Protein AF-A0A941HIG0-F1 (afdb_monomer_lite)

Foldseek 3Di:
DVVVVVVVVVVVVVVVVVVVVPVVVVVVVVVVVVVVVVVVVVLVVVLVVVVVVCVVVVPPPDPPPPPPDPPPDPPDDVPVVVVPPPPDDPDDDDPPPLFAWDQDPVRFIWGQDPVRDTDTDGNVSND

Radius of gyration: 26.76 Å; chains: 1; bounding box: 58×42×81 Å

Sequence (127 aa):
MKKLILIFLLFLAYYQIHSQSKETALYMRKELVKQRDDLIKKAERIQRRIDSIDRKLGSNKSSKQYLTKSVNYDSETNYSNSLESNTTRKKRYKPRTTKTYYRGPRGGCYYINSNGNKTYVSKSMCN

Secondary structure (DSSP, 8-state):
-HHHHHHHHHHHHHHHHHHHHHHHHHHHHHHHHHHHHHHHHHHHHHHHHHHHHHHHTT--S----S---------SHHHHHHHHTTS--------------EE-TTSSEEEE-TTS-EEEE-GGGG-

Structure (mmCIF, N/CA/C/O backbone):
data_AF-A0A941HIG0-F1
#
_entry.id   AF-A0A941HIG0-F1
#
loop_
_atom_site.group_PDB
_atom_site.id
_atom_site.type_symbol
_atom_site.label_atom_id
_atom_site.label_alt_id
_atom_site.label_comp_id
_atom_site.label_asym_id
_atom_site.label_entity_id
_atom_site.label_seq_id
_atom_site.pdbx_PDB_ins_code
_atom_site.Cartn_x
_atom_site.Cartn_y
_atom_site.Cartn_z
_atom_site.occupancy
_atom_site.B_iso_or_equiv
_atom_site.auth_seq_id
_atom_site.auth_comp_id
_atom_site.auth_asym_id
_atom_site.auth_atom_id
_atom_site.pdbx_PDB_model_num
ATOM 1 N N . MET A 1 1 ? -13.544 -3.448 52.899 1.00 71.31 1 MET A N 1
ATOM 2 C CA . MET A 1 1 ? -12.433 -2.540 52.519 1.00 71.31 1 MET A CA 1
ATOM 3 C C . MET A 1 1 ? -11.400 -3.193 51.598 1.00 71.31 1 MET A C 1
ATOM 5 O O . MET A 1 1 ? -11.206 -2.687 50.505 1.00 71.31 1 MET A O 1
ATOM 9 N N . LYS A 1 2 ? -10.817 -4.352 51.943 1.00 73.25 2 LYS A N 1
ATOM 10 C CA . LYS A 1 2 ? -9.799 -5.038 51.108 1.00 73.25 2 LYS A CA 1
ATOM 11 C C . LYS A 1 2 ? -10.234 -5.325 49.654 1.00 73.25 2 LYS A C 1
ATOM 13 O O . LYS A 1 2 ? -9.455 -5.120 48.734 1.00 73.25 2 LYS A O 1
ATOM 18 N N . LYS A 1 3 ? -11.498 -5.716 49.435 1.00 79.62 3 LYS A N 1
ATOM 19 C CA . LYS A 1 3 ? -12.061 -5.942 48.085 1.00 79.62 3 LYS A CA 1
ATOM 20 C C . LYS A 1 3 ? -12.188 -4.657 47.249 1.00 79.62 3 LYS A C 1
ATOM 22 O O . LYS A 1 3 ? -11.993 -4.705 46.044 1.00 79.62 3 LYS A O 1
ATOM 27 N N . LEU A 1 4 ? -12.464 -3.515 47.887 1.00 86.94 4 LEU A N 1
ATOM 28 C CA . LEU A 1 4 ? -12.564 -2.217 47.205 1.00 86.94 4 LEU A CA 1
ATOM 29 C C . LEU A 1 4 ? -11.185 -1.725 46.745 1.00 86.94 4 LEU A C 1
ATOM 31 O O . LEU A 1 4 ? -11.044 -1.229 45.635 1.00 86.94 4 LEU A O 1
ATOM 35 N N . ILE A 1 5 ? -10.165 -1.930 47.584 1.00 87.88 5 ILE A N 1
ATOM 36 C CA . ILE A 1 5 ? -8.767 -1.599 47.273 1.00 87.88 5 ILE A CA 1
ATOM 37 C C . ILE A 1 5 ? -8.277 -2.419 46.070 1.00 87.88 5 ILE A C 1
ATOM 39 O O . ILE A 1 5 ? -7.655 -1.872 45.166 1.00 87.88 5 ILE A O 1
ATOM 43 N N . LEU A 1 6 ? -8.622 -3.709 46.011 1.00 86.50 6 LEU A N 1
ATOM 44 C CA . LEU A 1 6 ? -8.286 -4.589 44.885 1.00 86.50 6 LEU A CA 1
ATOM 45 C C . LEU A 1 6 ? -8.910 -4.126 43.558 1.00 86.50 6 LEU A C 1
ATOM 47 O O . LEU A 1 6 ? -8.234 -4.108 42.533 1.00 86.50 6 LEU A O 1
ATOM 51 N N . ILE A 1 7 ? -10.177 -3.701 43.582 1.00 86.50 7 ILE A N 1
ATOM 52 C CA . ILE A 1 7 ? -10.861 -3.153 42.400 1.00 86.50 7 ILE A CA 1
ATOM 53 C C . ILE A 1 7 ? -10.199 -1.841 41.956 1.00 86.50 7 ILE A C 1
ATOM 55 O O . ILE A 1 7 ? -9.965 -1.641 40.767 1.00 86.50 7 ILE A O 1
ATOM 59 N N . PHE A 1 8 ? -9.840 -0.970 42.901 1.00 88.69 8 PHE A N 1
ATOM 60 C CA . PHE A 1 8 ? -9.188 0.304 42.598 1.00 88.69 8 PHE A CA 1
ATOM 61 C C . PHE A 1 8 ? -7.805 0.114 41.952 1.00 88.69 8 PHE A C 1
ATOM 63 O O . PHE A 1 8 ? -7.472 0.795 40.982 1.00 88.69 8 PHE A O 1
ATOM 70 N N . LEU A 1 9 ? -7.025 -0.866 42.420 1.00 86.81 9 LEU A N 1
ATOM 71 C CA . LEU A 1 9 ? -5.735 -1.221 41.820 1.00 86.81 9 LEU A CA 1
ATOM 72 C C . LEU A 1 9 ? -5.877 -1.781 40.395 1.00 86.81 9 LEU A C 1
ATOM 74 O O . LEU A 1 9 ? -5.070 -1.443 39.530 1.00 86.81 9 LEU A O 1
ATOM 78 N N . LEU A 1 10 ? -6.919 -2.573 40.118 1.00 84.56 10 LEU A N 1
ATOM 79 C CA . LEU A 1 10 ? -7.212 -3.053 38.760 1.00 84.56 10 LEU A CA 1
ATOM 80 C C . LEU A 1 10 ? -7.565 -1.907 37.805 1.00 84.56 10 LEU A C 1
ATOM 82 O O . LEU A 1 10 ? -7.101 -1.900 36.665 1.00 84.56 10 LEU A O 1
ATOM 86 N N . PHE A 1 11 ? -8.331 -0.914 38.267 1.00 82.88 11 PHE A N 1
ATO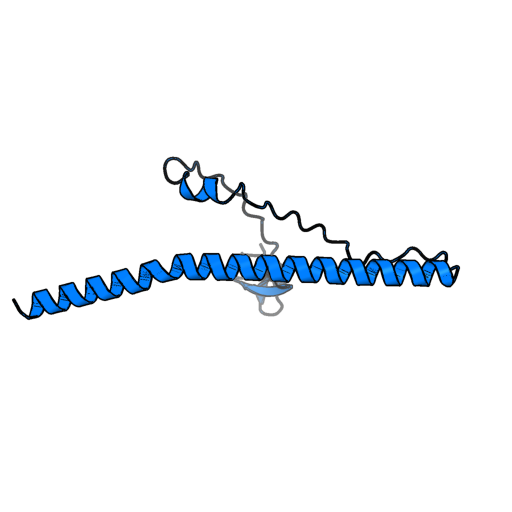M 87 C CA . PHE A 1 11 ? -8.629 0.278 37.470 1.00 82.88 11 PHE A CA 1
ATOM 88 C C . PHE A 1 11 ? -7.374 1.108 37.177 1.00 82.88 11 PHE A C 1
ATOM 90 O O . PHE A 1 11 ? -7.186 1.530 36.037 1.00 82.88 11 PHE A O 1
ATOM 97 N N . LEU A 1 12 ? -6.486 1.300 38.158 1.00 80.69 12 LEU A N 1
ATOM 98 C CA . LEU A 1 12 ? -5.221 2.015 37.952 1.00 80.69 12 LEU A CA 1
ATOM 99 C C . LEU A 1 12 ? -4.308 1.295 36.947 1.00 80.69 12 LEU A C 1
ATOM 101 O O . LEU A 1 12 ? -3.768 1.938 36.046 1.00 80.69 12 LEU A O 1
ATOM 105 N N . ALA A 1 13 ? -4.193 -0.033 37.041 1.00 78.44 13 ALA A N 1
ATOM 106 C CA . ALA A 1 13 ? -3.436 -0.832 36.079 1.00 78.44 13 ALA A CA 1
ATOM 107 C C . ALA A 1 13 ? -4.043 -0.756 34.664 1.00 78.44 13 ALA A C 1
ATOM 109 O O . ALA A 1 13 ? -3.323 -0.557 33.686 1.00 78.44 13 ALA A O 1
ATOM 110 N N . TYR A 1 14 ? -5.374 -0.833 34.546 1.00 77.25 14 TYR A N 1
ATOM 111 C CA . TYR A 1 14 ? -6.080 -0.688 33.269 1.00 77.25 14 TYR A CA 1
ATOM 112 C C . TYR A 1 14 ? -5.842 0.688 32.621 1.00 77.25 14 TYR A C 1
ATOM 114 O O . TYR A 1 14 ? -5.568 0.773 31.421 1.00 77.25 14 TYR A O 1
ATOM 122 N N . TYR A 1 15 ? -5.878 1.766 33.413 1.00 71.38 15 TYR A N 1
ATOM 123 C CA . TYR A 1 15 ? -5.616 3.127 32.933 1.00 71.38 15 TYR A CA 1
ATOM 124 C C . TYR A 1 15 ? -4.183 3.309 32.409 1.00 71.38 15 TYR A C 1
ATOM 126 O O . TYR A 1 15 ? -3.988 3.945 31.369 1.00 71.38 15 TYR A O 1
ATOM 134 N N . GLN A 1 16 ? -3.183 2.726 33.076 1.00 66.38 16 GLN A N 1
ATOM 135 C CA . GLN A 1 16 ? -1.785 2.799 32.635 1.00 66.38 16 GLN A CA 1
ATOM 136 C C . GLN A 1 16 ? -1.556 2.069 31.301 1.00 66.38 16 GLN A C 1
ATOM 138 O O . GLN A 1 16 ? -0.882 2.602 30.418 1.00 66.38 16 GLN A O 1
ATOM 143 N N . ILE A 1 17 ? -2.175 0.896 31.113 1.00 64.25 17 ILE A N 1
ATOM 144 C CA . ILE A 1 17 ? -2.049 0.093 29.883 1.00 64.25 17 ILE A CA 1
ATOM 145 C C . ILE A 1 17 ? -2.689 0.804 28.678 1.00 64.25 17 ILE A C 1
ATOM 147 O O . ILE A 1 17 ? -2.160 0.754 27.567 1.00 64.25 17 ILE A O 1
ATOM 151 N N . HIS A 1 18 ? -3.810 1.508 28.871 1.00 60.09 18 HIS A N 1
ATOM 152 C CA . HIS A 1 18 ? -4.516 2.149 27.758 1.00 60.09 18 HIS A CA 1
ATOM 153 C C . HIS A 1 18 ? -3.824 3.432 27.253 1.00 60.09 18 HIS A C 1
ATOM 155 O O . HIS A 1 18 ? -3.874 3.721 26.055 1.00 60.09 18 HIS A O 1
ATOM 161 N N . SER A 1 19 ? -3.129 4.175 28.127 1.00 58.62 19 SER A N 1
ATOM 162 C CA . SER A 1 19 ? -2.449 5.434 27.770 1.00 58.62 19 SER A CA 1
ATOM 163 C C . SER A 1 19 ? -1.218 5.224 26.870 1.00 58.62 19 SER A C 1
ATOM 165 O O . SER A 1 19 ? -1.067 5.901 25.852 1.00 58.62 19 SER A O 1
ATOM 167 N N . GLN A 1 20 ? -0.389 4.213 27.163 1.00 58.97 20 GLN A N 1
ATOM 168 C CA . GLN A 1 20 ? 0.847 3.936 26.408 1.00 58.97 20 GLN A CA 1
ATOM 169 C C . GLN A 1 20 ? 0.596 3.476 24.958 1.00 58.97 20 GLN A C 1
ATOM 171 O O . GLN A 1 20 ? 1.469 3.587 24.095 1.00 58.97 20 GLN A O 1
ATOM 176 N N . SER A 1 21 ? -0.613 2.997 24.649 1.00 71.06 21 SER A N 1
ATOM 177 C CA . SER A 1 21 ? -0.964 2.485 23.317 1.00 71.06 21 SER A CA 1
ATOM 178 C C . SER A 1 21 ? -0.983 3.561 22.217 1.00 71.06 21 SER A C 1
ATOM 180 O O . SER A 1 21 ? -0.710 3.269 21.053 1.00 71.06 21 SER A O 1
ATOM 182 N N . LYS A 1 22 ? -1.283 4.821 22.560 1.00 72.94 22 LYS A N 1
ATOM 183 C CA . LYS A 1 22 ? -1.417 5.903 21.568 1.00 72.94 22 LYS A CA 1
ATOM 184 C C . LYS A 1 22 ? -0.069 6.464 21.134 1.00 72.94 22 LYS A C 1
ATOM 186 O O . LYS A 1 22 ? 0.153 6.683 19.945 1.00 72.94 22 LYS A O 1
ATOM 191 N N . GLU A 1 23 ? 0.829 6.683 22.087 1.00 76.88 23 GLU A N 1
ATOM 192 C CA . GLU A 1 23 ? 2.170 7.205 21.810 1.00 76.88 23 GLU A CA 1
ATOM 193 C C . GLU A 1 23 ? 3.007 6.190 21.035 1.00 76.88 23 GLU A C 1
ATOM 195 O O . GLU A 1 23 ? 3.651 6.544 20.047 1.00 76.88 23 GLU A O 1
ATOM 200 N N . THR A 1 24 ? 2.914 4.912 21.411 1.00 77.94 24 THR A N 1
ATOM 201 C CA . THR A 1 24 ? 3.550 3.812 20.676 1.00 77.94 24 THR A CA 1
ATOM 202 C C . THR A 1 24 ? 3.014 3.712 19.248 1.00 77.94 24 THR A C 1
ATOM 204 O O . THR A 1 24 ? 3.802 3.619 18.308 1.00 77.94 24 THR A O 1
ATOM 207 N N . ALA A 1 25 ? 1.699 3.833 19.042 1.00 82.19 25 ALA A N 1
ATOM 208 C CA . ALA A 1 25 ? 1.116 3.865 17.701 1.00 82.19 25 ALA A CA 1
ATOM 209 C C . ALA A 1 25 ? 1.605 5.067 16.868 1.00 82.19 25 ALA A C 1
ATOM 211 O O . ALA A 1 25 ? 1.885 4.926 15.674 1.00 82.19 25 ALA A O 1
ATOM 212 N N . LEU A 1 26 ? 1.742 6.247 17.482 1.00 82.94 26 LEU A N 1
ATOM 213 C CA . LEU A 1 26 ? 2.238 7.453 16.815 1.00 82.94 26 LEU A CA 1
ATOM 214 C C . LEU A 1 26 ? 3.722 7.325 16.445 1.00 82.94 26 LEU A C 1
ATOM 216 O O . LEU A 1 26 ? 4.109 7.691 15.333 1.00 82.94 26 LEU A O 1
ATOM 220 N N . TYR A 1 27 ? 4.534 6.763 17.339 1.00 86.81 27 TYR A N 1
ATOM 221 C CA . TYR A 1 27 ? 5.944 6.471 17.093 1.00 86.81 27 TYR A CA 1
ATOM 222 C C . TYR A 1 27 ? 6.123 5.474 15.943 1.00 86.81 27 TYR A C 1
ATOM 224 O O . TYR A 1 27 ? 6.812 5.776 14.968 1.00 86.81 27 TYR A O 1
ATOM 232 N N . MET A 1 28 ? 5.423 4.336 15.994 1.00 85.06 28 MET A N 1
ATOM 233 C CA . MET A 1 28 ? 5.465 3.325 14.932 1.00 85.06 28 MET A CA 1
ATOM 234 C C . MET A 1 28 ? 5.044 3.908 13.580 1.00 85.06 28 MET A C 1
ATOM 236 O O . MET A 1 28 ? 5.646 3.607 12.553 1.00 85.06 28 MET A O 1
ATOM 240 N N . ARG A 1 29 ? 4.048 4.801 13.562 1.00 81.56 29 ARG A N 1
ATOM 241 C CA . ARG A 1 29 ? 3.622 5.480 12.335 1.00 81.56 29 ARG A CA 1
ATOM 242 C C . ARG A 1 29 ? 4.692 6.421 11.779 1.00 81.56 29 ARG A C 1
ATOM 244 O O . ARG A 1 29 ? 4.897 6.419 10.568 1.00 81.56 29 ARG A O 1
ATOM 251 N N . LYS A 1 30 ? 5.368 7.207 12.626 1.00 84.00 30 LYS A N 1
ATOM 252 C CA . LYS A 1 30 ? 6.487 8.071 12.201 1.00 84.00 30 LYS A CA 1
ATOM 253 C C . LYS A 1 30 ? 7.607 7.250 11.567 1.00 84.00 30 LYS A C 1
ATOM 255 O O . LYS A 1 30 ? 8.120 7.626 10.517 1.00 84.00 30 LYS A O 1
ATOM 260 N N . GLU A 1 31 ? 7.930 6.109 12.166 1.00 90.06 31 GLU A N 1
ATOM 261 C CA . GLU A 1 31 ? 8.959 5.216 11.639 1.00 90.06 31 GLU A CA 1
ATOM 262 C C . GLU A 1 31 ? 8.551 4.600 10.291 1.00 90.06 31 GLU A C 1
ATOM 264 O O . GLU A 1 31 ? 9.334 4.616 9.344 1.00 90.06 31 GLU A O 1
ATOM 269 N N . LEU A 1 32 ? 7.298 4.158 10.142 1.00 87.94 32 LEU A N 1
ATOM 270 C CA . LEU A 1 32 ? 6.785 3.651 8.862 1.00 87.94 32 LEU A CA 1
ATOM 271 C C . LEU A 1 32 ? 6.823 4.706 7.747 1.00 87.94 32 LEU A C 1
ATOM 273 O O . LEU A 1 32 ? 7.153 4.381 6.606 1.00 87.94 32 LEU A O 1
ATOM 277 N N . VAL A 1 33 ? 6.513 5.968 8.061 1.00 85.56 33 VAL A N 1
ATOM 278 C CA . VAL A 1 33 ? 6.622 7.080 7.100 1.00 85.56 33 VAL A CA 1
ATOM 279 C C . VAL A 1 33 ? 8.077 7.274 6.674 1.00 85.56 33 VAL A C 1
ATOM 281 O O . VAL A 1 33 ? 8.364 7.328 5.481 1.00 85.56 33 VAL A O 1
ATOM 284 N N . LYS A 1 34 ? 9.009 7.271 7.631 1.00 88.38 34 LYS A N 1
ATOM 285 C CA . LYS A 1 34 ? 10.444 7.397 7.355 1.00 88.38 34 LYS A CA 1
ATOM 286 C C . LYS A 1 34 ? 10.972 6.262 6.472 1.00 88.38 34 LYS A C 1
ATOM 288 O O . LYS A 1 34 ? 11.699 6.517 5.512 1.00 88.38 34 LYS A O 1
ATOM 293 N N . GLN A 1 35 ? 10.589 5.018 6.758 1.00 91.31 35 GLN A N 1
ATOM 294 C CA . GLN A 1 35 ? 10.958 3.856 5.941 1.00 91.31 35 GLN A CA 1
ATOM 295 C C . GLN A 1 35 ? 10.409 3.966 4.516 1.00 91.31 35 GLN A C 1
ATOM 297 O O . GLN A 1 35 ? 11.111 3.677 3.545 1.00 91.31 35 GLN A O 1
ATOM 302 N N . ARG A 1 36 ? 9.162 4.426 4.379 1.00 85.81 36 ARG A N 1
ATOM 303 C CA . ARG A 1 36 ? 8.521 4.675 3.086 1.00 85.81 36 ARG A CA 1
ATOM 304 C C . ARG A 1 36 ? 9.266 5.741 2.280 1.00 85.81 36 ARG A C 1
ATOM 306 O O . ARG A 1 36 ? 9.504 5.527 1.093 1.00 85.81 36 ARG A O 1
ATOM 313 N N . ASP A 1 37 ? 9.674 6.842 2.899 1.00 83.88 37 ASP A N 1
ATOM 314 C CA . ASP A 1 37 ? 10.393 7.917 2.206 1.00 83.88 37 ASP A CA 1
ATOM 315 C C . ASP A 1 37 ? 11.812 7.492 1.783 1.00 83.88 37 ASP A C 1
ATOM 317 O O . ASP A 1 37 ? 12.253 7.810 0.675 1.00 83.88 37 ASP A O 1
ATOM 321 N N . ASP A 1 38 ? 12.512 6.693 2.599 1.00 92.00 38 ASP A N 1
ATOM 322 C CA . ASP A 1 38 ? 13.806 6.114 2.208 1.00 92.00 38 ASP A CA 1
ATOM 323 C C . ASP A 1 38 ? 13.670 5.159 1.008 1.00 92.00 38 ASP A C 1
ATOM 325 O O . ASP A 1 38 ? 14.491 5.186 0.085 1.00 92.00 38 ASP A O 1
ATOM 329 N N . LEU A 1 39 ? 12.598 4.357 0.965 1.00 89.81 39 LEU A N 1
ATOM 330 C CA . LEU A 1 39 ? 12.288 3.492 -0.177 1.00 89.81 39 LEU A CA 1
ATOM 331 C C . LEU A 1 39 ? 12.008 4.294 -1.451 1.00 89.81 39 LEU A C 1
ATOM 333 O O . LEU A 1 39 ? 12.536 3.943 -2.508 1.00 89.81 39 LEU A O 1
ATOM 337 N N . ILE A 1 40 ? 11.250 5.390 -1.362 1.00 84.94 40 ILE A N 1
ATOM 338 C CA . ILE A 1 40 ? 11.011 6.292 -2.501 1.00 84.94 40 ILE A CA 1
ATOM 339 C C . ILE A 1 40 ? 12.340 6.862 -3.007 1.00 84.94 40 ILE A C 1
ATOM 341 O O . ILE A 1 40 ? 12.645 6.773 -4.196 1.00 84.94 40 ILE A O 1
ATOM 345 N N . LYS A 1 41 ? 13.200 7.340 -2.102 1.00 87.88 41 LYS A N 1
ATOM 346 C CA . LYS A 1 41 ? 14.527 7.867 -2.451 1.00 87.88 41 LYS A CA 1
ATOM 347 C C . LYS A 1 41 ? 15.441 6.812 -3.087 1.00 87.88 41 LYS A C 1
ATOM 349 O O . LYS A 1 41 ? 16.291 7.138 -3.922 1.00 87.88 41 LYS A O 1
ATOM 354 N N . LYS A 1 42 ? 15.329 5.544 -2.681 1.00 91.56 42 LYS A N 1
ATOM 355 C CA . LYS A 1 42 ? 16.043 4.421 -3.315 1.00 91.56 42 LYS A CA 1
ATOM 356 C C . LYS A 1 42 ? 15.501 4.146 -4.717 1.00 91.56 42 LYS A C 1
ATOM 358 O O . LYS A 1 42 ? 16.300 4.018 -5.643 1.00 91.56 42 LYS A O 1
ATOM 363 N N . ALA A 1 43 ? 14.181 4.128 -4.884 1.00 86.00 43 ALA A N 1
ATOM 364 C CA . ALA A 1 43 ? 13.535 3.934 -6.179 1.00 86.00 43 ALA A CA 1
ATOM 365 C C . ALA A 1 43 ? 13.924 5.032 -7.184 1.00 86.00 43 ALA A C 1
ATOM 367 O O . ALA A 1 43 ? 14.309 4.725 -8.309 1.00 86.00 43 ALA A O 1
ATOM 368 N N . GLU A 1 44 ? 13.942 6.299 -6.766 1.00 86.06 44 GLU A N 1
ATOM 369 C CA . GLU A 1 44 ? 14.400 7.410 -7.610 1.00 86.06 44 GLU A CA 1
ATOM 370 C C . GLU A 1 44 ? 15.856 7.258 -8.054 1.00 86.06 44 GLU A C 1
ATOM 372 O O . GLU A 1 44 ? 16.195 7.526 -9.206 1.00 86.06 44 GLU A O 1
ATOM 377 N N . ARG A 1 45 ? 16.743 6.821 -7.151 1.00 90.62 45 ARG A N 1
ATOM 378 C CA . ARG A 1 45 ? 18.150 6.576 -7.496 1.00 90.62 45 ARG A CA 1
ATOM 379 C C . ARG A 1 45 ? 18.291 5.472 -8.537 1.00 90.62 45 ARG A C 1
ATOM 381 O O . ARG A 1 45 ? 19.122 5.595 -9.435 1.00 90.62 45 ARG A O 1
ATOM 388 N N . ILE A 1 46 ? 17.487 4.418 -8.425 1.00 88.69 46 ILE A N 1
ATOM 389 C CA . ILE A 1 46 ? 17.443 3.342 -9.418 1.00 88.69 46 ILE A CA 1
ATOM 390 C C . ILE A 1 46 ? 16.938 3.889 -10.755 1.00 88.69 46 ILE A C 1
ATOM 392 O O . ILE A 1 46 ? 17.585 3.653 -11.770 1.00 88.69 46 ILE A O 1
ATOM 396 N N . GLN A 1 47 ? 15.867 4.687 -10.756 1.00 85.81 47 GLN A N 1
ATOM 397 C CA . GLN A 1 47 ? 15.332 5.290 -11.978 1.00 85.81 47 GLN A CA 1
ATOM 398 C C . GLN A 1 47 ? 16.383 6.149 -12.695 1.00 85.81 47 GLN A C 1
ATOM 400 O O . GLN A 1 47 ? 16.635 5.940 -13.875 1.00 85.81 47 GLN A O 1
ATOM 405 N N . ARG A 1 48 ? 17.102 7.020 -11.972 1.00 88.38 48 ARG A N 1
ATOM 406 C CA . ARG A 1 48 ? 18.182 7.837 -12.559 1.00 88.38 48 ARG A CA 1
ATOM 407 C C . ARG A 1 48 ? 19.297 6.987 -13.173 1.00 88.38 48 ARG A C 1
ATOM 409 O O . ARG A 1 48 ? 19.877 7.370 -14.188 1.00 88.38 48 ARG A O 1
ATOM 416 N N . ARG A 1 49 ? 19.623 5.841 -12.561 1.00 91.19 49 ARG A N 1
ATOM 417 C CA . ARG A 1 49 ? 20.605 4.892 -13.112 1.00 91.19 49 ARG A CA 1
ATOM 418 C C . ARG A 1 49 ? 20.108 4.274 -14.415 1.00 91.19 49 ARG A C 1
ATOM 420 O O . ARG A 1 49 ? 20.884 4.249 -15.366 1.00 91.19 49 ARG A O 1
ATOM 427 N N . ILE A 1 50 ? 18.849 3.839 -14.468 1.00 86.12 50 ILE A N 1
ATOM 428 C CA . ILE A 1 50 ? 18.210 3.325 -15.691 1.00 86.12 50 ILE A CA 1
ATOM 429 C C . ILE A 1 50 ? 18.282 4.390 -16.789 1.00 86.12 50 ILE A C 1
ATOM 431 O O . ILE A 1 50 ? 18.854 4.131 -17.843 1.00 86.12 50 ILE A O 1
ATOM 435 N N . ASP A 1 51 ? 17.853 5.619 -16.494 1.00 85.44 51 ASP A N 1
ATOM 436 C CA . ASP A 1 51 ? 17.860 6.716 -17.465 1.00 85.44 51 ASP A CA 1
ATOM 437 C C . ASP A 1 51 ? 19.284 7.017 -17.979 1.00 85.44 51 ASP A C 1
ATOM 439 O O . ASP A 1 51 ? 19.489 7.306 -19.159 1.00 85.44 51 ASP A O 1
ATOM 443 N N . SER A 1 52 ? 20.299 6.929 -17.108 1.00 88.69 52 SER A N 1
ATOM 444 C CA . SER A 1 52 ? 21.700 7.102 -17.513 1.00 88.69 52 SER A CA 1
ATOM 445 C C . SER A 1 52 ? 22.208 5.988 -18.434 1.00 88.69 52 SER A C 1
ATOM 447 O O . SER A 1 52 ? 23.035 6.251 -19.306 1.00 88.69 52 SER A O 1
ATOM 449 N N . ILE A 1 53 ? 21.729 4.755 -18.246 1.00 87.94 53 ILE A N 1
ATOM 450 C CA . ILE A 1 53 ? 22.104 3.595 -19.061 1.00 87.94 53 ILE A CA 1
ATOM 451 C C . ILE A 1 53 ? 21.426 3.698 -20.427 1.00 87.94 53 ILE A C 1
ATOM 453 O O . ILE A 1 53 ? 22.098 3.551 -21.444 1.00 87.94 53 ILE A O 1
ATOM 457 N N . ASP A 1 54 ? 20.142 4.050 -20.458 1.00 85.75 54 ASP A N 1
ATOM 458 C CA . ASP A 1 54 ? 19.379 4.218 -21.697 1.00 85.75 54 ASP A CA 1
ATOM 459 C C . ASP A 1 54 ? 19.994 5.297 -22.598 1.00 85.75 54 ASP A C 1
ATOM 461 O O . ASP A 1 54 ? 20.184 5.070 -23.796 1.00 85.75 54 ASP A O 1
ATOM 465 N N . ARG A 1 55 ? 20.407 6.435 -22.012 1.00 85.94 55 ARG A N 1
ATOM 466 C CA . ARG A 1 55 ? 21.144 7.490 -22.732 1.00 85.94 55 ARG A CA 1
ATOM 467 C C . ARG A 1 55 ? 22.457 6.983 -23.327 1.00 85.94 55 ARG A C 1
ATOM 469 O O . ARG A 1 55 ? 22.780 7.336 -24.455 1.00 85.94 55 ARG A O 1
ATOM 476 N N . LYS A 1 56 ? 23.213 6.163 -22.587 1.00 89.81 56 LYS A N 1
ATOM 477 C CA . LYS A 1 56 ? 24.482 5.586 -23.069 1.00 89.81 56 LYS A CA 1
ATOM 478 C C . LYS A 1 56 ? 24.281 4.569 -24.191 1.00 89.81 56 LYS A C 1
ATOM 480 O O . LYS A 1 56 ? 25.163 4.423 -25.026 1.00 89.81 56 LYS A O 1
ATOM 485 N N . LEU A 1 57 ? 23.144 3.876 -24.210 1.00 88.00 57 LEU A N 1
ATOM 486 C CA . LEU A 1 57 ? 22.822 2.859 -25.211 1.00 88.00 57 LEU A CA 1
ATOM 487 C C . LEU A 1 57 ? 22.200 3.434 -26.495 1.00 88.00 57 LEU A C 1
ATOM 489 O O . LEU A 1 57 ? 21.907 2.666 -27.408 1.00 88.00 57 LEU A O 1
ATOM 493 N N . GLY A 1 58 ? 21.963 4.751 -26.582 1.00 77.06 58 GLY A N 1
ATOM 494 C CA . GLY A 1 58 ? 21.331 5.375 -27.755 1.00 77.06 58 GLY A CA 1
ATOM 495 C C . GLY A 1 58 ? 19.902 4.878 -28.018 1.00 77.06 58 GLY A C 1
ATOM 496 O O . GLY A 1 58 ? 19.385 4.991 -29.128 1.00 77.06 58 GLY A O 1
ATOM 497 N N . SER A 1 59 ? 19.261 4.286 -27.007 1.00 66.12 59 SER A N 1
ATOM 498 C CA . SER A 1 59 ? 17.933 3.693 -27.119 1.00 66.12 59 SER A CA 1
ATOM 499 C C . SER A 1 59 ? 16.862 4.788 -27.126 1.00 66.12 59 SER A C 1
ATOM 501 O O . SER A 1 59 ? 16.594 5.410 -26.103 1.00 66.12 59 SER A O 1
ATOM 503 N N . ASN A 1 60 ? 16.182 4.972 -28.263 1.00 62.50 60 ASN A N 1
ATOM 504 C CA . ASN A 1 60 ? 14.989 5.825 -28.397 1.00 62.50 60 ASN A CA 1
ATOM 505 C C . ASN A 1 60 ? 13.704 5.187 -27.818 1.00 62.50 60 ASN A C 1
ATOM 507 O O . ASN A 1 60 ? 12.597 5.667 -28.074 1.00 62.50 60 ASN A O 1
ATOM 511 N N . LYS A 1 61 ? 13.797 4.082 -27.063 1.00 63.09 61 LYS A N 1
ATOM 512 C CA . LYS A 1 61 ? 12.610 3.479 -26.442 1.00 63.09 61 LYS A CA 1
ATOM 513 C C . LYS A 1 61 ? 12.170 4.304 -25.238 1.00 63.09 61 LYS A C 1
ATOM 515 O O . LYS A 1 61 ? 12.918 4.463 -24.282 1.00 63.09 61 LYS A O 1
ATOM 520 N N . SER A 1 62 ? 10.922 4.773 -25.308 1.00 59.78 62 SER A N 1
ATOM 521 C CA . SER A 1 62 ? 10.172 5.419 -24.228 1.00 59.78 62 SER A CA 1
ATOM 522 C C . SER A 1 62 ? 10.418 4.699 -22.895 1.00 59.78 62 SER A C 1
ATOM 524 O O . SER A 1 62 ? 9.976 3.562 -22.701 1.00 59.78 62 SER A O 1
ATOM 526 N N . SER A 1 63 ? 11.191 5.349 -22.018 1.00 60.38 63 SER A N 1
ATOM 527 C CA . SER A 1 63 ? 11.519 4.871 -20.674 1.00 60.38 63 SER A CA 1
ATOM 528 C C . SER A 1 63 ? 10.218 4.557 -19.940 1.00 60.38 63 SER A C 1
ATOM 530 O O . SER A 1 63 ? 9.373 5.430 -19.729 1.00 60.38 63 SER A O 1
ATOM 532 N N . LYS A 1 64 ? 10.018 3.283 -19.581 1.00 63.19 64 LYS A N 1
ATOM 533 C CA . LYS A 1 64 ? 8.924 2.896 -18.691 1.00 63.19 64 LYS A CA 1
ATOM 534 C C . LYS A 1 64 ? 9.206 3.556 -17.346 1.00 63.19 64 LYS A C 1
ATOM 536 O O . LYS A 1 64 ? 10.080 3.112 -16.611 1.00 63.19 64 LYS A O 1
ATOM 541 N N . GLN A 1 65 ? 8.474 4.617 -17.031 1.00 60.97 65 GLN A N 1
ATOM 542 C CA . GLN A 1 65 ? 8.552 5.263 -15.730 1.00 60.97 65 GLN A CA 1
ATOM 543 C C . GLN A 1 65 ? 8.033 4.275 -14.674 1.00 60.97 65 GLN A C 1
ATOM 545 O O . GLN A 1 65 ? 6.834 4.016 -14.575 1.00 60.97 65 GLN A O 1
ATOM 550 N N . TYR A 1 66 ? 8.934 3.685 -13.887 1.00 61.69 66 TYR A N 1
ATOM 551 C CA . TYR A 1 66 ? 8.551 2.747 -12.824 1.00 61.69 66 TYR A CA 1
ATOM 552 C C . TYR A 1 66 ? 7.956 3.484 -11.608 1.00 61.69 66 TYR A C 1
ATOM 554 O O . TYR A 1 66 ? 7.261 2.887 -10.787 1.00 61.69 66 TYR A O 1
ATOM 562 N N . LEU A 1 67 ? 8.160 4.804 -11.530 1.00 63.06 67 LEU A N 1
ATOM 563 C CA . LEU A 1 67 ? 7.605 5.709 -10.523 1.00 63.06 67 LEU A CA 1
ATOM 564 C C . LEU A 1 67 ? 6.345 6.429 -11.060 1.00 63.06 67 LEU A C 1
ATOM 566 O O . LEU A 1 67 ? 6.348 7.639 -11.265 1.00 63.06 67 LEU A O 1
ATOM 570 N N . THR A 1 68 ? 5.271 5.695 -11.365 1.00 54.66 68 THR A N 1
ATOM 571 C CA . THR A 1 68 ? 4.014 6.269 -11.916 1.00 54.66 68 THR A CA 1
ATOM 572 C C . THR A 1 68 ? 2.932 6.530 -10.878 1.00 54.66 68 THR A C 1
ATOM 574 O O . THR A 1 68 ? 1.903 7.123 -11.192 1.00 54.66 68 THR A O 1
ATOM 577 N N . LYS A 1 69 ? 3.137 6.126 -9.622 1.00 60.25 69 LYS A N 1
ATOM 578 C CA . LYS A 1 69 ? 2.144 6.325 -8.567 1.00 60.25 69 LYS A CA 1
ATOM 579 C C . LYS A 1 69 ? 2.543 7.511 -7.697 1.00 60.25 69 LYS A C 1
ATOM 581 O O . LYS A 1 69 ? 3.144 7.335 -6.640 1.00 60.25 69 LYS A O 1
ATOM 586 N N . SER A 1 70 ? 2.186 8.721 -8.127 1.00 53.59 70 SER A N 1
ATOM 587 C CA . SER A 1 70 ? 2.027 9.833 -7.191 1.00 53.59 70 SER A CA 1
ATOM 588 C C . SER A 1 70 ? 0.880 9.461 -6.252 1.00 53.59 70 SER A C 1
ATOM 590 O O . SER A 1 70 ? -0.302 9.650 -6.533 1.00 53.59 70 SER A O 1
ATOM 592 N N . VAL A 1 71 ? 1.208 8.809 -5.140 1.00 53.78 71 VAL A N 1
ATOM 593 C CA . VAL A 1 71 ? 0.221 8.600 -4.089 1.00 53.78 71 VAL A CA 1
ATOM 594 C C . VAL A 1 71 ? 0.061 9.953 -3.412 1.00 53.78 71 VAL A C 1
ATOM 596 O O . VAL A 1 71 ? 0.906 10.333 -2.603 1.00 53.78 71 VAL A O 1
ATOM 599 N N . ASN A 1 72 ? -0.988 10.688 -3.793 1.00 51.81 72 ASN A N 1
ATOM 600 C CA . ASN A 1 72 ? -1.428 11.886 -3.090 1.00 51.81 72 ASN A CA 1
ATOM 601 C C . ASN A 1 72 ? -1.854 11.462 -1.679 1.00 51.81 72 ASN A C 1
ATOM 603 O O . ASN A 1 72 ? -2.967 10.981 -1.464 1.00 51.81 72 ASN A O 1
ATOM 607 N N . TYR A 1 73 ? -0.907 11.502 -0.749 1.00 55.16 73 TYR A N 1
ATOM 608 C CA . TYR A 1 73 ? -1.166 11.289 0.660 1.00 55.16 73 TYR A CA 1
ATOM 609 C C . TYR A 1 73 ? -1.333 12.682 1.241 1.00 55.16 73 TYR A C 1
ATOM 611 O O . TYR A 1 73 ? -0.337 13.382 1.398 1.00 55.16 73 TYR A O 1
ATOM 619 N N . ASP A 1 74 ? -2.579 13.075 1.515 1.00 47.94 74 ASP A N 1
ATOM 620 C CA . ASP A 1 74 ? -2.888 14.256 2.323 1.00 47.94 74 ASP A CA 1
ATOM 621 C C . ASP A 1 74 ? -2.172 14.099 3.672 1.00 47.94 74 ASP A C 1
ATOM 623 O O . ASP A 1 74 ? -2.667 13.449 4.602 1.00 47.94 74 ASP A O 1
ATOM 627 N N . SER A 1 75 ? -0.948 14.614 3.751 1.00 61.22 75 SER A N 1
ATOM 628 C CA . SER A 1 75 ? -0.153 14.647 4.961 1.00 61.22 75 SER A CA 1
ATOM 629 C C . SER A 1 75 ? -0.619 15.824 5.811 1.00 61.22 75 SER A C 1
ATOM 631 O O . SER A 1 75 ? -0.780 16.942 5.333 1.00 61.22 75 SER A O 1
ATOM 633 N N . GLU A 1 76 ? -0.829 15.531 7.091 1.00 54.16 76 GLU A N 1
ATOM 634 C CA . GLU A 1 76 ? -0.977 16.473 8.210 1.00 54.16 76 GLU A CA 1
ATOM 635 C C . GLU A 1 76 ? -2.318 17.212 8.375 1.00 54.16 76 GLU A C 1
ATOM 637 O O . GLU A 1 76 ? -2.781 17.317 9.509 1.00 54.16 76 GLU A O 1
ATOM 642 N N . THR A 1 77 ? -3.033 17.624 7.326 1.00 49.03 77 THR A N 1
ATOM 643 C CA . THR A 1 77 ? -4.232 18.484 7.508 1.00 49.03 77 THR A CA 1
ATOM 644 C C . THR A 1 77 ? -5.515 17.746 7.916 1.00 49.03 77 THR A C 1
ATOM 646 O O . THR A 1 77 ? -6.382 18.314 8.580 1.00 49.03 77 THR A O 1
ATOM 649 N N . ASN A 1 78 ? -5.655 16.460 7.584 1.00 43.88 78 ASN A N 1
ATOM 650 C CA . ASN A 1 78 ? -6.899 15.715 7.833 1.00 43.88 78 ASN A CA 1
ATOM 651 C C . ASN A 1 78 ? -7.011 15.079 9.233 1.00 43.88 78 ASN A C 1
ATOM 653 O O . ASN A 1 78 ? -8.100 14.641 9.610 1.00 43.88 78 ASN A O 1
ATOM 657 N N . TYR A 1 79 ? -5.931 15.023 10.024 1.00 46.47 79 TYR A N 1
ATOM 658 C CA . TYR A 1 79 ? -5.983 14.414 11.363 1.00 46.47 79 TYR A CA 1
ATOM 659 C C . TYR A 1 79 ? -6.494 15.389 12.438 1.00 46.47 79 TYR A C 1
ATOM 661 O O . TYR A 1 79 ? -7.350 14.985 13.229 1.00 46.47 79 TYR A O 1
ATOM 669 N N . SER A 1 80 ? -6.098 16.672 12.410 1.00 45.34 80 SER A N 1
ATOM 670 C CA . SER A 1 80 ? -6.650 17.702 13.319 1.00 45.34 80 SER A CA 1
ATOM 671 C C . SER A 1 80 ? -8.173 17.827 13.191 1.00 45.34 80 SER A C 1
ATOM 673 O O . SER A 1 80 ? -8.884 17.830 14.192 1.00 45.34 80 SER A O 1
ATOM 675 N N . ASN A 1 81 ? -8.701 17.744 11.967 1.00 49.59 81 ASN A N 1
ATOM 676 C CA . ASN A 1 81 ? -10.145 17.786 11.708 1.00 49.59 81 ASN A CA 1
ATOM 677 C C . ASN A 1 81 ? -10.916 16.551 12.220 1.00 49.59 81 ASN A C 1
ATOM 679 O O . ASN A 1 81 ? -12.143 16.578 12.320 1.00 49.59 81 ASN A O 1
ATOM 683 N N . SER A 1 82 ? -10.231 15.445 12.531 1.00 47.81 82 SER A N 1
ATOM 684 C CA . SER A 1 82 ? -10.870 14.219 13.033 1.00 47.81 82 SER A CA 1
ATOM 685 C C . SER A 1 82 ? -11.051 14.197 14.554 1.00 47.81 82 SER A C 1
ATOM 687 O O . SER A 1 82 ? -11.938 13.495 15.036 1.00 47.81 82 SER A O 1
ATOM 689 N N . LEU A 1 83 ? -10.260 14.990 15.286 1.00 48.28 83 LEU A N 1
ATOM 690 C CA . LEU A 1 83 ? -10.354 15.154 16.740 1.00 48.28 83 LEU A CA 1
ATOM 691 C C . LEU A 1 83 ? -11.346 16.258 17.139 1.00 48.28 83 LEU A C 1
ATOM 693 O O . LEU A 1 83 ? -11.983 16.145 18.182 1.00 48.28 83 LEU A O 1
ATOM 697 N N . GLU A 1 84 ? -11.537 17.271 16.290 1.00 47.75 84 GLU A N 1
ATOM 698 C CA . GLU A 1 84 ? -12.395 18.429 16.586 1.00 47.75 84 GLU A CA 1
ATOM 699 C C . GLU A 1 84 ? -13.857 18.263 16.107 1.00 47.75 84 GLU A C 1
ATOM 701 O O . GLU A 1 84 ? -14.777 18.864 16.655 1.00 47.75 84 GLU A O 1
ATOM 706 N N . SER A 1 85 ? -14.138 17.383 15.134 1.00 40.91 85 SER A N 1
ATOM 707 C CA . SER A 1 85 ? -15.477 17.277 14.520 1.00 40.91 85 SER A CA 1
ATOM 708 C C . SER A 1 85 ? -16.468 16.332 15.234 1.00 40.91 85 SER A C 1
ATOM 710 O O . SER A 1 85 ? -17.334 15.743 14.573 1.00 40.91 85 SER A O 1
ATOM 712 N N . ASN A 1 86 ? -16.359 16.125 16.548 1.00 48.53 86 ASN A N 1
ATOM 713 C CA . ASN A 1 86 ? -17.335 15.310 17.292 1.00 48.53 86 ASN A CA 1
ATOM 714 C C . ASN A 1 86 ? -18.607 16.075 17.686 1.00 48.53 86 ASN A C 1
ATOM 716 O O . ASN A 1 86 ? -19.542 15.457 18.187 1.00 48.53 86 ASN A O 1
ATOM 720 N N . THR A 1 87 ? -18.697 17.379 17.417 1.00 51.00 87 THR A N 1
ATOM 721 C CA . THR A 1 87 ? -19.862 18.172 17.836 1.00 51.00 87 THR A CA 1
ATOM 722 C C . THR A 1 87 ? -20.904 18.427 16.745 1.00 51.00 87 THR A C 1
ATOM 724 O O . THR A 1 87 ? -22.045 18.688 17.099 1.00 51.00 87 THR A O 1
ATOM 727 N N . THR A 1 88 ? -20.626 18.272 15.440 1.00 55.12 88 THR A N 1
ATOM 728 C CA . THR A 1 88 ? -21.658 18.490 14.390 1.00 55.12 88 THR A CA 1
ATOM 729 C C . THR A 1 88 ? -21.380 17.776 13.047 1.00 55.12 88 THR A C 1
ATOM 731 O O . THR A 1 88 ? -21.244 18.402 11.996 1.00 55.12 88 THR A O 1
ATOM 734 N N . ARG A 1 89 ? -21.335 16.435 12.989 1.00 51.44 89 ARG A N 1
ATOM 735 C CA . ARG A 1 89 ? -21.285 15.735 11.680 1.00 51.44 89 ARG A CA 1
ATOM 736 C C . ARG A 1 89 ? -22.677 15.545 11.072 1.00 51.44 89 ARG A C 1
ATOM 738 O O . ARG A 1 89 ? -23.355 14.553 11.332 1.00 51.44 89 ARG A O 1
ATOM 745 N N . LYS A 1 90 ? -23.055 16.443 10.153 1.00 53.81 90 LYS A N 1
ATOM 746 C CA . LYS A 1 90 ? -24.077 16.157 9.129 1.00 53.81 90 LYS A CA 1
ATOM 747 C C . LYS A 1 90 ? -23.635 14.917 8.334 1.00 53.81 90 LYS A C 1
ATOM 749 O O . LYS A 1 90 ? -22.630 14.961 7.623 1.00 53.81 90 LYS A O 1
ATOM 754 N N . LYS A 1 91 ? -24.361 13.799 8.474 1.00 44.00 91 LYS A N 1
ATOM 755 C CA . LYS A 1 91 ? -24.129 12.553 7.720 1.00 44.00 91 LYS A CA 1
ATOM 756 C C . LYS A 1 91 ? -24.230 12.840 6.219 1.00 44.00 91 LYS A C 1
ATOM 758 O 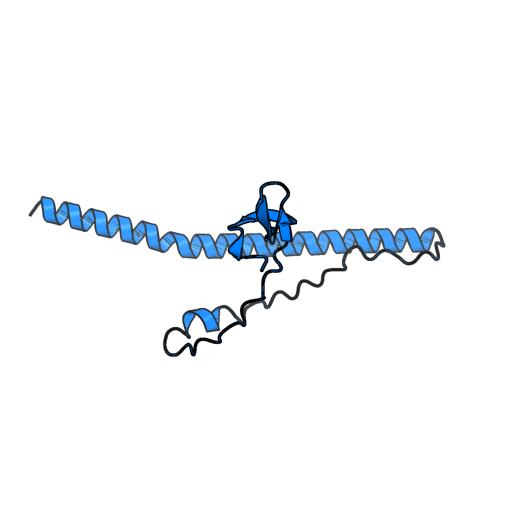O . LYS A 1 91 ? -25.326 12.980 5.687 1.00 44.00 91 LYS A O 1
ATOM 763 N N . ARG A 1 92 ? -23.094 12.895 5.519 1.00 57.69 92 ARG A N 1
ATOM 764 C CA . ARG A 1 92 ? -23.083 12.861 4.052 1.00 57.69 92 ARG A CA 1
ATOM 765 C C . ARG A 1 92 ? -23.368 11.427 3.620 1.00 57.69 92 ARG A C 1
ATOM 767 O O . ARG A 1 92 ? -22.531 10.542 3.791 1.00 57.69 92 ARG A O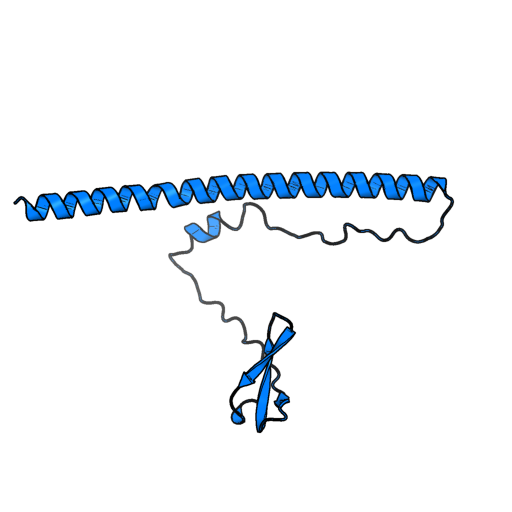 1
ATOM 774 N N . TYR A 1 93 ? -24.578 11.198 3.124 1.00 47.38 93 TYR A N 1
ATOM 775 C CA . TYR A 1 93 ? -24.998 9.924 2.557 1.00 47.38 93 TYR A CA 1
ATOM 776 C C . TYR A 1 93 ? -24.142 9.641 1.316 1.00 47.38 93 TYR A C 1
ATOM 778 O O . TYR A 1 93 ? -24.309 10.285 0.283 1.00 47.38 93 TYR A O 1
ATOM 786 N N . LYS A 1 94 ? -23.177 8.716 1.419 1.00 56.28 94 LYS A N 1
ATOM 787 C CA . LYS A 1 94 ? -22.521 8.179 0.223 1.00 56.28 94 LYS A CA 1
ATOM 788 C C . LYS A 1 94 ? -23.566 7.347 -0.526 1.00 56.28 94 LYS A C 1
ATOM 790 O O . LYS A 1 94 ? -24.110 6.424 0.087 1.00 56.28 94 LYS A O 1
ATOM 795 N N . PRO A 1 95 ? -23.849 7.635 -1.807 1.00 51.59 95 PRO A N 1
ATOM 796 C CA . PRO A 1 95 ? -24.755 6.803 -2.579 1.00 51.59 95 PRO A CA 1
ATOM 797 C C . PRO A 1 95 ? -24.177 5.388 -2.609 1.00 51.59 95 PRO A C 1
ATOM 799 O O . PRO A 1 95 ? -23.000 5.192 -2.923 1.00 51.59 95 PRO A O 1
ATOM 802 N N . ARG A 1 96 ? -24.983 4.407 -2.188 1.00 61.44 96 ARG A N 1
ATOM 803 C CA . ARG A 1 96 ? -24.621 2.992 -2.278 1.00 61.44 96 ARG A CA 1
ATOM 804 C C . ARG A 1 96 ? -24.312 2.711 -3.741 1.00 61.44 96 ARG A C 1
ATOM 806 O O . ARG A 1 96 ? -25.211 2.780 -4.570 1.00 61.44 96 ARG A O 1
ATOM 813 N N . THR A 1 97 ? -23.055 2.408 -4.051 1.00 61.81 97 THR A N 1
ATOM 814 C CA . THR A 1 97 ? -22.717 1.839 -5.350 1.00 61.81 97 THR A CA 1
ATOM 815 C C . THR A 1 97 ? -23.534 0.562 -5.488 1.00 61.81 97 THR A C 1
ATOM 817 O O . THR A 1 97 ? -23.441 -0.354 -4.664 1.00 61.81 97 THR A O 1
ATOM 820 N N . THR A 1 98 ? -24.431 0.551 -6.466 1.00 67.69 98 THR A N 1
ATOM 821 C CA . THR A 1 98 ? -25.241 -0.610 -6.805 1.00 67.69 98 THR A CA 1
ATOM 822 C C . THR A 1 98 ? -24.276 -1.721 -7.193 1.00 67.69 98 THR A C 1
ATOM 824 O O . THR A 1 98 ? -23.557 -1.635 -8.185 1.00 67.69 98 THR A O 1
ATOM 827 N N . LYS A 1 99 ? -24.166 -2.740 -6.338 1.00 80.06 99 LYS A N 1
ATOM 828 C CA . LYS A 1 99 ? -23.362 -3.920 -6.649 1.00 80.06 99 LYS A CA 1
ATOM 829 C C . LYS A 1 99 ? -24.036 -4.625 -7.821 1.00 80.06 99 LYS A C 1
ATOM 831 O O . LYS A 1 99 ? -25.224 -4.917 -7.744 1.00 80.06 99 LYS A O 1
ATOM 836 N N . THR A 1 100 ? -23.292 -4.902 -8.885 1.00 88.44 100 THR A N 1
ATOM 837 C CA . THR A 1 100 ? -23.790 -5.739 -9.979 1.00 88.44 100 THR A CA 1
ATOM 838 C C . THR A 1 100 ? -23.777 -7.194 -9.530 1.00 88.44 100 THR A C 1
ATOM 840 O O . THR A 1 100 ? -22.732 -7.715 -9.124 1.00 88.44 100 THR A O 1
ATOM 843 N N . TYR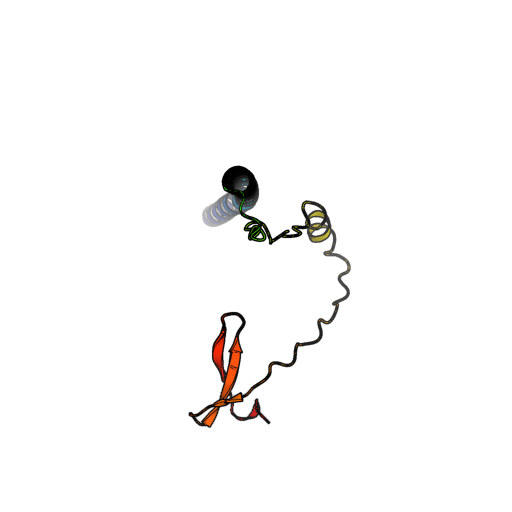 A 1 101 ? -24.936 -7.842 -9.590 1.00 91.44 101 TYR A N 1
ATOM 844 C CA . TYR A 1 101 ? -25.102 -9.246 -9.236 1.00 91.44 101 TYR A CA 1
ATOM 845 C C . TYR A 1 101 ? -25.289 -10.088 -10.495 1.00 91.44 101 TYR A C 1
ATOM 847 O O . TYR A 1 101 ? -26.033 -9.726 -11.400 1.00 91.44 101 TYR A O 1
ATOM 855 N N . TYR A 1 102 ? -24.634 -11.242 -10.526 1.00 92.19 102 TYR A N 1
ATOM 856 C CA . TYR A 1 102 ? -24.659 -12.193 -11.630 1.00 92.19 102 TYR A CA 1
ATOM 857 C C . TYR A 1 102 ? -25.276 -13.502 -11.163 1.00 92.19 102 TYR A C 1
ATOM 859 O O . TYR A 1 102 ? -25.074 -13.921 -10.022 1.00 92.19 102 TYR A O 1
ATOM 867 N N . ARG A 1 103 ? -26.005 -14.186 -12.042 1.00 93.88 103 ARG A N 1
ATOM 868 C CA . ARG A 1 103 ? -26.572 -15.499 -11.730 1.00 93.88 103 ARG A CA 1
ATOM 869 C C . ARG A 1 103 ? -25.463 -16.552 -11.760 1.00 93.88 103 ARG A C 1
ATOM 871 O O . ARG A 1 103 ? -24.687 -16.629 -12.707 1.00 93.88 103 ARG A O 1
ATOM 878 N N . GLY A 1 104 ? -25.346 -17.318 -10.683 1.00 90.00 104 GLY A N 1
ATOM 879 C CA . GLY A 1 104 ? -24.314 -18.330 -10.504 1.00 90.00 104 GLY A CA 1
ATOM 880 C C . GLY A 1 104 ? -24.781 -19.732 -10.909 1.00 90.00 104 GLY A C 1
ATOM 881 O O . GLY A 1 104 ? -25.974 -20.031 -10.835 1.00 90.00 104 GLY A O 1
ATOM 882 N N . PRO A 1 105 ? -23.845 -20.640 -11.243 1.00 84.69 105 PRO A N 1
ATOM 883 C CA . PRO A 1 105 ? -24.159 -22.008 -11.675 1.00 84.69 105 PRO A CA 1
ATOM 884 C C . PRO A 1 105 ? -24.815 -22.864 -10.579 1.00 84.69 105 PRO A C 1
ATOM 886 O O . PRO A 1 105 ? -25.454 -23.864 -10.871 1.00 84.69 105 PRO A O 1
ATOM 889 N N . ARG A 1 106 ? -24.692 -22.463 -9.306 1.00 81.44 106 ARG A N 1
ATOM 890 C CA . ARG A 1 106 ? -25.261 -23.164 -8.138 1.00 81.44 106 ARG A CA 1
ATOM 891 C C . ARG A 1 106 ? -26.681 -22.695 -7.783 1.00 81.44 106 ARG A C 1
ATOM 893 O O . ARG A 1 106 ? -27.131 -22.901 -6.664 1.00 81.44 106 ARG A O 1
ATOM 900 N N . GLY A 1 107 ? -27.354 -21.983 -8.689 1.00 85.06 107 GLY A N 1
ATOM 901 C CA . GLY A 1 107 ? -28.735 -21.520 -8.503 1.00 85.06 107 GLY A CA 1
ATOM 902 C C . GLY A 1 107 ? -28.919 -20.258 -7.645 1.00 85.06 107 GLY A C 1
ATOM 903 O O . GLY A 1 107 ? -30.051 -19.797 -7.503 1.00 85.06 107 GLY A O 1
ATOM 904 N N . GLY A 1 108 ? -27.841 -19.676 -7.107 1.00 90.56 108 GLY A N 1
ATOM 905 C CA . GLY A 1 108 ? -27.836 -18.382 -6.404 1.00 90.56 108 GLY A CA 1
ATOM 906 C C . GLY A 1 108 ? -27.297 -17.234 -7.263 1.00 90.56 108 GLY A C 1
ATOM 907 O O . GLY A 1 108 ? -26.960 -17.435 -8.428 1.00 90.56 108 GLY A O 1
ATOM 908 N N . CYS A 1 109 ? -27.172 -16.035 -6.693 1.00 94.38 109 CYS A N 1
ATOM 909 C CA . CYS A 1 109 ? -26.472 -14.922 -7.343 1.00 94.38 109 CYS A CA 1
ATOM 910 C C . CYS A 1 109 ? -25.078 -14.750 -6.733 1.00 94.38 109 CYS A C 1
ATOM 912 O O . CYS A 1 109 ? -24.810 -15.245 -5.641 1.00 94.38 109 CYS A O 1
ATOM 914 N N . TYR A 1 110 ? -24.184 -14.033 -7.399 1.00 94.31 110 TYR A N 1
ATOM 915 C CA . TYR A 1 110 ? -22.898 -13.640 -6.837 1.00 94.31 110 TYR A CA 1
ATOM 916 C C . TYR A 1 110 ? -22.503 -12.236 -7.291 1.00 94.31 110 TYR A C 1
ATOM 918 O O . TYR A 1 110 ? -22.970 -11.755 -8.319 1.00 94.31 110 TYR A O 1
ATOM 926 N N . TYR A 1 111 ? -21.617 -11.586 -6.542 1.00 93.81 111 TYR A N 1
ATOM 927 C CA . TYR A 1 111 ? -20.929 -10.368 -6.978 1.00 93.81 111 TYR A CA 1
ATOM 928 C C . TYR A 1 111 ? -19.412 -10.550 -6.867 1.00 93.81 111 TYR A C 1
ATOM 930 O O . TYR A 1 111 ? -18.937 -11.467 -6.190 1.00 93.81 111 TYR A O 1
ATOM 938 N N . ILE A 1 112 ? -18.656 -9.684 -7.540 1.00 92.88 112 ILE A N 1
ATOM 939 C CA . ILE A 1 112 ? -17.196 -9.620 -7.415 1.00 92.88 112 ILE A CA 1
ATOM 940 C C . ILE A 1 112 ? -16.856 -8.635 -6.297 1.00 92.88 112 ILE A C 1
ATOM 942 O O . ILE A 1 112 ? -17.239 -7.466 -6.357 1.00 92.88 112 ILE A O 1
ATOM 946 N N . ASN A 1 113 ? -16.201 -9.111 -5.239 1.00 90.25 113 ASN A N 1
ATOM 947 C CA . ASN A 1 113 ? -15.800 -8.255 -4.125 1.00 90.25 113 ASN A CA 1
ATOM 948 C C . ASN A 1 113 ? -14.557 -7.411 -4.467 1.00 90.25 113 ASN A C 1
ATOM 950 O O . ASN A 1 113 ? -13.964 -7.553 -5.533 1.00 90.25 113 ASN A O 1
ATOM 954 N N . SER A 1 114 ? -14.143 -6.533 -3.548 1.00 83.81 114 SER A N 1
ATOM 955 C CA . SER A 1 114 ? -12.976 -5.651 -3.734 1.00 83.81 114 SER A CA 1
ATOM 956 C C . SER A 1 114 ? -11.665 -6.395 -3.996 1.00 83.81 114 SER A C 1
ATOM 958 O O . SER A 1 114 ? -10.729 -5.807 -4.525 1.00 83.81 114 SER A O 1
ATOM 960 N N . ASN A 1 115 ? -11.604 -7.675 -3.630 1.00 85.94 115 ASN A N 1
ATOM 961 C CA . ASN A 1 115 ? -10.429 -8.525 -3.777 1.00 85.94 115 ASN A CA 1
ATOM 962 C C . ASN A 1 115 ? -10.487 -9.350 -5.077 1.00 85.94 115 ASN A C 1
ATOM 964 O O . ASN A 1 115 ? -9.642 -10.212 -5.280 1.00 85.94 115 ASN A O 1
ATOM 968 N N . GLY A 1 116 ? -11.498 -9.138 -5.932 1.00 90.88 116 GLY A N 1
ATOM 969 C CA . GLY A 1 116 ? -11.675 -9.864 -7.195 1.00 90.88 116 GLY A CA 1
ATOM 970 C C . GLY A 1 116 ? -12.342 -11.237 -7.062 1.00 90.88 116 GLY A C 1
ATOM 971 O O . GLY A 1 116 ? -12.522 -11.932 -8.059 1.00 90.88 116 GLY A O 1
ATOM 972 N N . ASN A 1 117 ? -12.759 -11.633 -5.856 1.00 93.44 117 ASN A N 1
ATOM 973 C CA . ASN A 1 117 ? -13.328 -12.957 -5.603 1.00 93.44 117 ASN A CA 1
ATOM 974 C C . ASN A 1 117 ? -14.857 -12.964 -5.737 1.00 93.44 117 ASN A C 1
ATOM 976 O O . ASN A 1 117 ? -15.531 -11.978 -5.421 1.00 93.44 117 ASN A O 1
ATOM 980 N N . LYS A 1 118 ? -15.418 -14.111 -6.149 1.00 93.44 118 LYS A N 1
ATOM 981 C CA . LYS A 1 118 ? -16.872 -14.333 -6.195 1.00 93.44 118 LYS A CA 1
ATOM 982 C C . LYS A 1 118 ? -17.421 -14.530 -4.784 1.00 93.44 118 LYS A C 1
ATOM 984 O O . LYS A 1 118 ? -16.999 -15.438 -4.071 1.00 93.44 118 LYS A O 1
ATOM 989 N N . THR A 1 119 ? -18.413 -13.733 -4.409 1.00 93.31 119 THR A N 1
ATOM 990 C CA . THR A 1 119 ? -19.177 -13.913 -3.170 1.00 93.31 119 THR A CA 1
ATOM 991 C C . THR A 1 119 ? -20.623 -14.229 -3.521 1.00 93.31 119 THR A C 1
ATOM 993 O O . THR A 1 119 ? -21.301 -13.405 -4.134 1.00 93.31 119 THR A O 1
ATOM 996 N N . TYR A 1 120 ? -21.079 -15.425 -3.149 1.00 93.25 120 TYR A N 1
ATOM 997 C CA . TYR A 1 120 ? -22.439 -15.889 -3.409 1.00 93.25 120 TYR A CA 1
ATOM 998 C C . TYR A 1 120 ? -23.429 -15.308 -2.395 1.00 93.25 120 TYR A C 1
ATOM 1000 O O . TYR A 1 120 ? -23.117 -15.160 -1.216 1.00 93.25 120 TYR A O 1
ATOM 1008 N N . VAL A 1 121 ? -24.623 -14.978 -2.876 1.00 90.38 121 VAL A N 1
ATOM 1009 C CA . VAL A 1 121 ? -25.740 -14.394 -2.128 1.00 90.38 121 VAL A CA 1
ATOM 1010 C C . VAL A 1 121 ? -27.059 -15.036 -2.579 1.00 90.38 121 VAL A C 1
ATOM 1012 O O . VAL A 1 121 ? -27.086 -15.874 -3.488 1.00 90.38 121 VAL A O 1
ATOM 1015 N N . SER A 1 122 ? -28.167 -14.643 -1.950 1.00 88.50 122 SER A N 1
ATOM 1016 C CA . SER A 1 122 ? -29.497 -15.147 -2.293 1.00 88.50 122 SER A CA 1
ATOM 1017 C C . SER A 1 122 ? -29.864 -14.883 -3.761 1.00 88.50 122 SER A C 1
ATOM 1019 O O . SER A 1 122 ? -29.458 -13.889 -4.366 1.00 88.50 122 SER A O 1
ATOM 1021 N N . LYS A 1 123 ? -30.683 -15.776 -4.330 1.00 89.81 123 LYS A N 1
ATOM 1022 C CA . LYS A 1 123 ? -31.166 -15.722 -5.723 1.00 89.81 123 LYS A CA 1
ATOM 1023 C C . LYS A 1 123 ? -31.973 -14.455 -6.052 1.00 89.81 123 LYS A C 1
ATOM 1025 O O . LYS A 1 123 ? -32.100 -14.092 -7.214 1.00 89.81 123 LYS A O 1
ATOM 1030 N N . SER A 1 124 ? -32.502 -13.780 -5.035 1.00 87.38 124 SER A N 1
ATOM 1031 C CA . SER A 1 124 ? -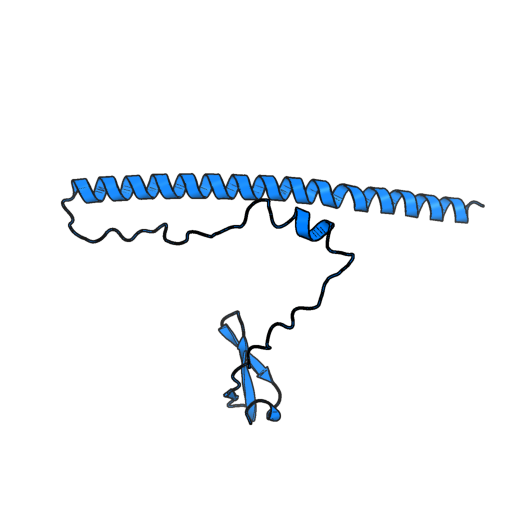33.282 -12.545 -5.165 1.00 87.38 124 SER A CA 1
ATOM 1032 C C . SER A 1 124 ? -32.451 -11.320 -5.559 1.00 87.38 124 SER A C 1
ATOM 1034 O O . SER A 1 124 ? -33.024 -10.291 -5.890 1.00 87.38 124 SER A O 1
ATOM 1036 N N . MET A 1 125 ? -31.118 -11.402 -5.490 1.00 86.25 125 MET A N 1
ATOM 1037 C CA . MET A 1 125 ? -30.234 -10.245 -5.679 1.00 86.25 125 MET A CA 1
ATOM 1038 C C . MET A 1 125 ? -29.877 -9.964 -7.145 1.00 86.25 125 MET A C 1
ATOM 1040 O O . MET A 1 125 ? -29.345 -8.901 -7.431 1.00 86.25 125 MET A O 1
ATOM 1044 N N . CYS A 1 126 ? -30.117 -10.909 -8.056 1.00 82.31 126 CYS A N 1
ATOM 1045 C CA . CYS A 1 126 ? -29.842 -10.788 -9.495 1.00 82.31 126 CYS A CA 1
ATOM 1046 C C . CYS A 1 126 ? -31.131 -10.700 -10.322 1.00 82.31 126 CYS A C 1
ATOM 1048 O O . CYS A 1 126 ? -31.170 -11.210 -11.443 1.00 82.31 126 CYS A O 1
ATOM 1050 N N . ASN A 1 127 ? -32.169 -10.106 -9.729 1.00 67.50 127 ASN A N 1
ATOM 1051 C CA . ASN A 1 127 ? -33.407 -9.728 -10.404 1.00 67.50 127 ASN A CA 1
ATOM 1052 C C . ASN A 1 127 ? -33.325 -8.270 -10.849 1.00 67.50 127 ASN A C 1
ATOM 10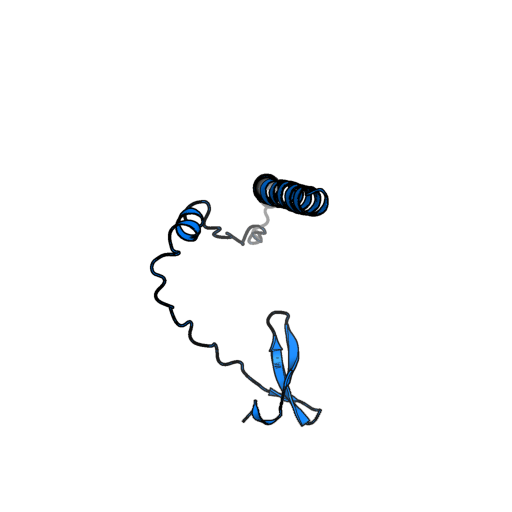54 O O . ASN A 1 127 ? -32.872 -7.446 -10.022 1.00 67.50 127 ASN A O 1
#

pLDDT: mean 75.06, std 15.93, range [40.91, 94.38]